Protein AF-A0A520RSX2-F1 (afdb_monomer_lite)

Sequence (43 aa):
MRELALGRYRHYKGGEYTVIGVAQHSETGEALVVYRPEYGDRG

Structure (mmCIF, N/CA/C/O backbone):
data_AF-A0A520RSX2-F1
#
_entry.id   AF-A0A520RSX2-F1
#
loop_
_atom_site.group_PDB
_atom_site.id
_atom_site.type_symbol
_atom_site.label_atom_id
_atom_site.label_alt_id
_atom_site.label_comp_id
_atom_site.label_asym_id
_atom_site.label_entity_id
_atom_site.label_seq_id
_atom_site.pdbx_PDB_ins_code
_atom_site.Cartn_x
_atom_site.Cartn_y
_atom_site.Cartn_z
_atom_site.occupancy
_atom_site.B_iso_or_equiv
_atom_site.auth_seq_id
_atom_site.auth_comp_id
_atom_site.auth_asym_id
_atom_site.auth_atom_id
_atom_site.pdbx_PDB_model_num
ATOM 1 N N . MET A 1 1 ? -19.631 1.430 -5.098 1.00 54.72 1 MET A N 1
ATOM 2 C CA . MET A 1 1 ? -18.346 1.529 -4.372 1.00 54.72 1 MET A CA 1
ATOM 3 C C . MET A 1 1 ? -17.269 0.995 -5.297 1.00 54.72 1 MET A C 1
ATOM 5 O O . MET A 1 1 ? -17.532 -0.001 -5.955 1.00 54.72 1 MET A O 1
ATOM 9 N N . ARG A 1 2 ? -16.133 1.681 -5.453 1.00 72.44 2 ARG A N 1
ATOM 10 C CA . ARG A 1 2 ? -15.062 1.209 -6.340 1.00 72.44 2 ARG A CA 1
ATOM 11 C C . ARG A 1 2 ? -14.132 0.338 -5.504 1.00 72.44 2 ARG A C 1
ATOM 13 O O . ARG A 1 2 ? -13.501 0.846 -4.584 1.00 72.44 2 ARG A O 1
ATOM 20 N N . GLU A 1 3 ? -14.130 -0.957 -5.775 1.00 83.56 3 GLU A N 1
ATOM 21 C CA . GLU A 1 3 ? -13.223 -1.895 -5.118 1.00 83.56 3 GLU A CA 1
ATOM 22 C C . GLU A 1 3 ? -11.792 -1.640 -5.599 1.00 83.56 3 GLU A C 1
ATOM 24 O O . GLU A 1 3 ? -11.563 -1.271 -6.757 1.00 83.56 3 GLU A O 1
ATOM 29 N N . LEU A 1 4 ? -10.827 -1.788 -4.692 1.00 88.75 4 LEU A N 1
ATOM 30 C CA . LEU A 1 4 ? -9.418 -1.685 -5.040 1.00 88.75 4 LEU A CA 1
ATOM 31 C C . LEU A 1 4 ? -9.050 -2.891 -5.910 1.00 88.75 4 LEU A C 1
ATOM 33 O O . LE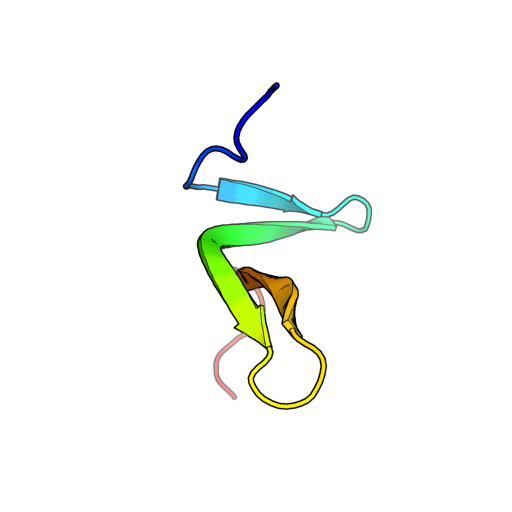U A 1 4 ? -9.098 -4.028 -5.445 1.00 88.75 4 LEU A O 1
ATOM 37 N N . ALA A 1 5 ? -8.691 -2.641 -7.168 1.00 93.38 5 ALA A N 1
ATOM 38 C CA . ALA A 1 5 ? -8.222 -3.696 -8.053 1.00 93.38 5 ALA A CA 1
ATOM 39 C C . ALA A 1 5 ? -6.859 -4.226 -7.581 1.00 93.38 5 ALA A C 1
ATOM 41 O O . ALA A 1 5 ? -6.011 -3.487 -7.083 1.00 93.38 5 ALA A O 1
ATOM 42 N N . LEU A 1 6 ? -6.647 -5.526 -7.746 1.00 95.62 6 LEU A N 1
ATOM 43 C CA . LEU A 1 6 ? -5.344 -6.137 -7.507 1.00 95.62 6 LEU A CA 1
ATOM 44 C C . LEU A 1 6 ? -4.413 -5.861 -8.688 1.00 95.62 6 LEU A C 1
ATOM 46 O O . LEU A 1 6 ? -4.870 -5.689 -9.820 1.00 95.62 6 LEU A O 1
ATOM 50 N N . GLY A 1 7 ? -3.104 -5.871 -8.437 1.00 95.88 7 GLY A N 1
ATOM 51 C CA . GLY A 1 7 ? -2.095 -5.738 -9.488 1.00 95.88 7 GLY A CA 1
ATOM 52 C C . GLY A 1 7 ? -1.134 -4.576 -9.274 1.00 95.88 7 GLY A C 1
ATOM 53 O O . GLY A 1 7 ? -0.929 -4.125 -8.150 1.00 95.88 7 GLY A O 1
ATOM 54 N N . ARG A 1 8 ? -0.486 -4.136 -10.354 1.00 96.12 8 ARG A N 1
ATOM 55 C CA . ARG A 1 8 ? 0.605 -3.155 -10.308 1.00 96.12 8 ARG A CA 1
ATOM 56 C C . ARG A 1 8 ? 0.081 -1.724 -10.277 1.00 96.12 8 ARG A C 1
ATOM 58 O O . ARG A 1 8 ? -0.786 -1.341 -11.057 1.00 96.12 8 ARG A O 1
ATOM 65 N N . TYR A 1 9 ? 0.674 -0.935 -9.396 1.00 95.25 9 TYR A N 1
ATOM 66 C CA . TYR A 1 9 ? 0.419 0.480 -9.196 1.00 95.25 9 TYR A CA 1
ATOM 67 C C . TYR A 1 9 ? 1.744 1.234 -9.161 1.00 95.25 9 TYR A C 1
ATOM 69 O O . TYR A 1 9 ? 2.786 0.693 -8.792 1.00 95.25 9 TYR A O 1
ATOM 77 N N . ARG A 1 10 ? 1.696 2.516 -9.521 1.00 94.62 10 ARG A N 1
ATOM 78 C CA . ARG A 1 10 ? 2.848 3.413 -9.464 1.00 94.62 10 ARG A CA 1
ATOM 79 C C . ARG A 1 10 ? 2.673 4.394 -8.318 1.00 94.62 10 ARG A C 1
ATOM 81 O O . ARG A 1 10 ? 1.670 5.104 -8.253 1.00 94.62 10 ARG A O 1
ATOM 88 N N . HIS A 1 11 ? 3.663 4.461 -7.438 1.00 91.62 11 HIS A N 1
ATOM 89 C CA . HIS A 1 11 ? 3.675 5.434 -6.358 1.00 91.62 11 HIS A CA 1
ATOM 90 C C . HIS A 1 11 ? 3.937 6.836 -6.919 1.00 91.62 11 HIS A C 1
ATOM 92 O O . HIS A 1 11 ? 4.722 7.008 -7.854 1.00 91.62 11 HIS A O 1
ATOM 98 N N . TYR A 1 12 ? 3.314 7.862 -6.334 1.00 91.81 12 TYR A N 1
ATOM 99 C CA . TYR A 1 12 ? 3.453 9.239 -6.825 1.00 91.81 12 TYR A CA 1
ATOM 100 C C . TYR A 1 12 ? 4.894 9.768 -6.732 1.00 91.81 12 TYR A C 1
ATOM 102 O O . TYR A 1 12 ? 5.287 10.619 -7.521 1.00 91.81 12 TYR A O 1
ATOM 110 N N . LYS A 1 13 ? 5.701 9.236 -5.800 1.00 89.94 13 LYS A N 1
ATOM 111 C CA . LYS A 1 13 ? 7.138 9.553 -5.665 1.00 89.94 13 LYS A CA 1
ATOM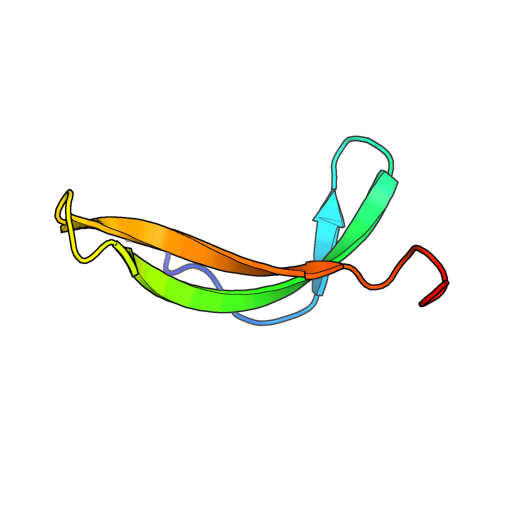 112 C C . LYS A 1 13 ? 8.042 8.778 -6.636 1.00 89.94 13 LYS A C 1
ATOM 114 O O . LYS A 1 13 ? 9.258 8.883 -6.539 1.00 89.94 13 LYS A O 1
ATOM 119 N N . GLY A 1 14 ? 7.473 7.993 -7.547 1.00 86.00 14 GLY A N 1
ATOM 120 C CA . GLY A 1 14 ? 8.216 6.979 -8.291 1.00 86.00 14 GLY A CA 1
ATOM 121 C C . GLY A 1 14 ? 8.314 5.662 -7.517 1.00 86.00 14 GLY A C 1
ATOM 122 O O . GLY A 1 14 ? 8.088 5.623 -6.309 1.00 86.00 14 GLY A O 1
ATOM 123 N N . GLY A 1 15 ? 8.599 4.581 -8.245 1.00 89.38 15 GLY A N 1
ATOM 124 C CA . GLY A 1 15 ? 8.538 3.206 -7.745 1.00 89.38 15 GLY A CA 1
ATOM 125 C C . GLY A 1 15 ? 7.209 2.519 -8.067 1.00 89.38 15 GLY A C 1
ATOM 126 O O . GLY A 1 15 ? 6.138 3.128 -7.996 1.00 89.38 15 GLY A O 1
ATOM 127 N N . GLU A 1 16 ? 7.289 1.250 -8.455 1.00 94.81 16 GLU A N 1
ATOM 128 C CA . GLU A 1 16 ? 6.131 0.390 -8.700 1.00 94.81 16 GLU A CA 1
ATOM 129 C C . GLU A 1 16 ? 5.900 -0.548 -7.516 1.00 94.81 16 GLU A C 1
ATOM 131 O O . GLU A 1 16 ? 6.829 -0.972 -6.831 1.00 94.81 16 GLU A O 1
ATOM 136 N N . TYR A 1 17 ? 4.644 -0.863 -7.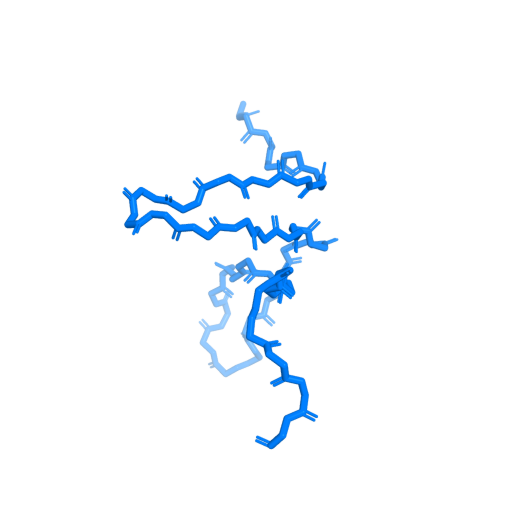249 1.00 95.44 17 TYR A N 1
ATOM 137 C CA . TYR A 1 17 ? 4.272 -1.830 -6.232 1.00 95.44 17 TYR A CA 1
ATOM 138 C C . TYR A 1 17 ? 3.088 -2.656 -6.706 1.00 95.44 17 TYR A C 1
ATOM 140 O O . TYR A 1 17 ? 2.229 -2.182 -7.446 1.00 95.44 17 TYR A O 1
ATOM 148 N N . THR A 1 18 ? 3.024 -3.902 -6.255 1.00 96.38 18 THR A N 1
ATOM 149 C CA . THR A 1 18 ? 1.884 -4.782 -6.507 1.00 96.38 18 THR A CA 1
ATOM 150 C C . THR A 1 18 ? 0.971 -4.798 -5.289 1.00 96.38 18 THR A C 1
ATOM 152 O O . THR A 1 18 ? 1.404 -5.179 -4.203 1.00 96.38 18 THR A O 1
ATOM 155 N N . VAL A 1 19 ? -0.291 -4.417 -5.471 1.00 96.69 19 VAL A N 1
ATOM 156 C CA . VAL A 1 19 ? -1.369 -4.616 -4.498 1.00 96.69 19 VAL A CA 1
ATOM 157 C C . VAL A 1 19 ? -1.792 -6.080 -4.523 1.00 96.69 19 VAL A C 1
ATOM 159 O O . VAL A 1 19 ? -2.159 -6.614 -5.571 1.00 96.69 19 VAL A O 1
ATOM 162 N N . ILE A 1 20 ? -1.739 -6.711 -3.352 1.00 96.69 20 ILE A N 1
ATOM 163 C CA . ILE A 1 20 ? -2.082 -8.120 -3.134 1.00 96.69 20 ILE A CA 1
ATOM 164 C C . ILE A 1 20 ? -3.527 -8.246 -2.640 1.00 96.69 20 ILE A C 1
ATOM 166 O O . ILE A 1 20 ? -4.219 -9.189 -3.012 1.00 96.69 20 ILE A O 1
ATOM 170 N N . GLY A 1 21 ? -3.996 -7.287 -1.834 1.00 96.06 21 GLY A N 1
ATOM 171 C CA . GLY A 1 21 ? -5.367 -7.261 -1.331 1.00 96.06 21 GLY A CA 1
ATOM 172 C C . GLY A 1 21 ? -5.584 -6.259 -0.206 1.00 96.06 21 GLY A C 1
ATOM 173 O O . GLY A 1 21 ? -4.718 -5.433 0.086 1.00 96.06 21 GLY A O 1
ATOM 174 N N . VAL A 1 22 ? -6.753 -6.349 0.426 1.00 96.12 22 VAL A N 1
ATOM 175 C CA . VAL A 1 22 ? -7.111 -5.595 1.633 1.00 96.12 22 VAL A CA 1
ATOM 176 C C . VAL A 1 22 ? -7.248 -6.580 2.789 1.00 96.12 22 VAL A C 1
ATOM 178 O O . VAL A 1 22 ? -7.898 -7.613 2.642 1.00 96.12 22 VAL A O 1
ATOM 181 N N . ALA A 1 23 ? -6.634 -6.266 3.925 1.00 96.06 23 ALA A N 1
ATOM 182 C CA . ALA A 1 23 ? -6.718 -7.049 5.152 1.00 96.06 23 ALA A CA 1
ATOM 183 C C . ALA A 1 23 ? -7.278 -6.195 6.294 1.00 96.06 23 ALA A C 1
ATOM 185 O O . ALA A 1 23 ? -7.168 -4.969 6.276 1.00 96.06 23 ALA A O 1
ATOM 186 N N . GLN A 1 24 ? -7.867 -6.850 7.291 1.00 97.62 24 GLN A N 1
ATOM 187 C CA . GLN A 1 24 ? -8.294 -6.197 8.522 1.00 97.62 24 GLN A CA 1
ATOM 188 C C . GLN A 1 24 ? -7.151 -6.220 9.539 1.00 97.62 24 GLN A C 1
ATOM 190 O O . GLN A 1 24 ? -6.603 -7.282 9.835 1.00 97.62 24 GLN A O 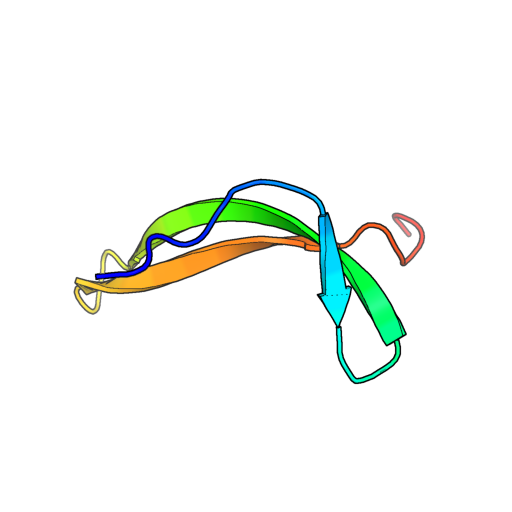1
ATOM 195 N N . HIS A 1 25 ? -6.803 -5.056 10.083 1.00 97.81 25 HIS A N 1
ATOM 196 C CA . HIS A 1 25 ? -5.872 -4.957 11.199 1.00 97.81 25 HIS A CA 1
ATOM 197 C C . HIS A 1 25 ? -6.513 -5.558 12.457 1.00 97.81 25 HIS A C 1
AT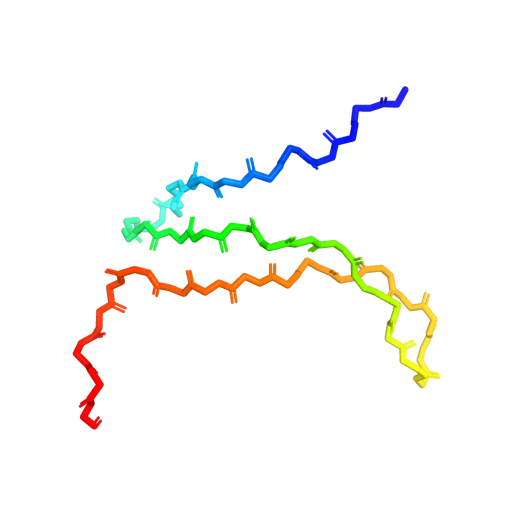OM 199 O O . HIS A 1 25 ? -7.580 -5.115 12.871 1.00 97.81 25 HIS A O 1
ATOM 205 N N . SER A 1 26 ? -5.895 -6.570 13.067 1.00 96.75 26 SER A N 1
ATOM 206 C CA . SER A 1 26 ? -6.529 -7.352 14.142 1.00 96.75 26 SER A CA 1
ATOM 207 C C . SER A 1 26 ? -6.766 -6.564 15.429 1.00 96.75 26 SER A C 1
ATOM 209 O O . SER A 1 26 ? -7.692 -6.880 16.168 1.00 96.75 26 SER A O 1
ATOM 211 N N . GLU A 1 27 ? -5.940 -5.555 15.707 1.00 97.88 27 GLU A N 1
ATOM 212 C CA . GLU A 1 27 ? -6.036 -4.772 16.946 1.00 97.88 27 GLU A CA 1
ATOM 213 C C . GLU A 1 27 ? -7.006 -3.593 16.823 1.00 97.88 27 GLU A C 1
ATOM 215 O O . GLU A 1 27 ? -7.680 -3.249 17.789 1.00 97.88 27 GLU A O 1
ATOM 220 N N . THR A 1 28 ? -7.092 -2.974 15.640 1.00 97.69 28 THR A N 1
ATOM 221 C CA . THR A 1 28 ? -7.890 -1.748 15.429 1.00 97.69 28 THR A CA 1
ATOM 222 C C . THR A 1 28 ? -9.114 -1.961 14.541 1.00 97.69 28 THR A C 1
ATOM 224 O O . THR A 1 28 ? -10.002 -1.116 14.504 1.00 97.69 28 THR A O 1
ATOM 227 N N . GLY A 1 29 ? -9.187 -3.079 13.817 1.00 97.06 29 GLY A N 1
ATOM 228 C CA . GLY A 1 29 ? -10.251 -3.376 12.858 1.00 97.06 29 GLY A CA 1
ATOM 229 C C . GLY A 1 29 ? -10.156 -2.600 11.539 1.00 97.06 29 GLY A C 1
ATOM 230 O O . GLY A 1 29 ? -11.028 -2.755 10.683 1.00 97.06 29 GLY A O 1
ATOM 231 N N . GLU A 1 30 ? -9.124 -1.778 11.350 1.00 97.94 30 GLU A N 1
ATOM 232 C CA . GLU A 1 30 ? -8.971 -0.928 10.169 1.00 97.94 30 GLU A CA 1
ATOM 233 C C . GLU A 1 30 ? -8.669 -1.742 8.905 1.00 97.94 30 GLU A C 1
ATOM 235 O O . GLU A 1 30 ? -7.927 -2.726 8.931 1.00 97.94 30 GLU A O 1
ATOM 240 N N . ALA A 1 31 ? -9.230 -1.314 7.774 1.00 96.00 31 ALA A N 1
ATOM 241 C CA . ALA A 1 31 ? -8.941 -1.904 6.474 1.00 96.00 31 ALA A CA 1
ATOM 242 C C . ALA A 1 31 ? -7.623 -1.341 5.922 1.00 96.00 31 ALA A C 1
ATOM 244 O O . ALA A 1 31 ? -7.523 -0.148 5.636 1.00 96.00 31 ALA A O 1
ATOM 245 N N . LEU A 1 32 ? -6.625 -2.204 5.739 1.00 96.31 32 LEU A N 1
ATOM 246 C CA . LEU A 1 32 ? -5.298 -1.839 5.247 1.00 96.31 32 LEU A CA 1
ATOM 247 C C . LEU A 1 32 ? -4.998 -2.525 3.914 1.00 96.31 32 LEU A C 1
ATOM 249 O O . LEU A 1 32 ? -5.359 -3.681 3.692 1.00 96.31 32 LEU A O 1
ATOM 253 N N . VAL A 1 33 ? -4.299 -1.816 3.026 1.00 96.19 33 VAL A N 1
ATOM 254 C CA . VAL A 1 33 ? -3.837 -2.369 1.747 1.00 96.19 33 VAL A CA 1
ATOM 255 C C . VAL A 1 33 ? -2.537 -3.135 1.961 1.00 96.19 33 VAL A C 1
ATOM 257 O O . VAL A 1 33 ? -1.537 -2.572 2.403 1.00 96.19 33 VAL A O 1
ATOM 260 N N . VAL A 1 34 ? -2.536 -4.408 1.583 1.00 96.75 34 VAL A N 1
ATOM 261 C CA . VAL A 1 34 ? -1.344 -5.256 1.567 1.00 96.75 34 VAL A CA 1
ATOM 262 C C . VAL A 1 34 ? -0.690 -5.144 0.193 1.00 96.75 34 VAL A C 1
ATOM 264 O O . VAL A 1 34 ? -1.321 -5.430 -0.830 1.00 96.75 34 VAL A O 1
ATOM 267 N N . TYR A 1 35 ? 0.578 -4.734 0.156 1.00 95.81 35 TYR A N 1
ATOM 268 C CA . TYR A 1 35 ? 1.328 -4.547 -1.085 1.00 95.81 35 TYR A CA 1
ATOM 269 C C . TYR A 1 35 ? 2.769 -5.052 -0.978 1.00 95.81 35 TYR A C 1
ATOM 271 O O . TYR A 1 35 ? 3.313 -5.210 0.113 1.00 95.81 35 TYR A O 1
ATOM 279 N N . ARG A 1 36 ? 3.394 -5.278 -2.137 1.00 94.69 36 ARG A N 1
ATOM 280 C CA . ARG A 1 36 ? 4.817 -5.600 -2.272 1.00 94.69 36 ARG A CA 1
ATOM 281 C C . ARG A 1 36 ? 5.501 -4.563 -3.169 1.00 94.69 36 ARG A C 1
ATOM 283 O O . ARG A 1 36 ? 5.034 -4.385 -4.296 1.00 94.69 36 ARG A O 1
ATOM 290 N N . PRO A 1 37 ? 6.583 -3.902 -2.724 1.00 92.81 37 PRO A N 1
ATOM 291 C CA . PRO A 1 37 ? 7.375 -3.047 -3.602 1.00 92.81 37 PRO A CA 1
ATOM 292 C C . PRO A 1 37 ? 8.041 -3.888 -4.702 1.00 92.81 37 PRO A C 1
ATOM 294 O O . PRO A 1 37 ? 8.512 -4.994 -4.448 1.00 92.81 37 PRO A O 1
ATOM 297 N N . GLU A 1 38 ? 8.063 -3.375 -5.931 1.00 90.50 38 GLU A N 1
ATOM 298 C CA . GLU A 1 38 ? 8.783 -3.973 -7.071 1.00 90.50 38 GLU A CA 1
ATOM 299 C C . GLU A 1 38 ? 10.155 -3.320 -7.301 1.00 90.50 38 GLU A C 1
ATOM 301 O O . GLU A 1 38 ? 10.836 -3.603 -8.282 1.00 90.50 38 GLU A O 1
ATOM 306 N N . TYR A 1 39 ? 10.556 -2.434 -6.392 1.00 80.81 39 TYR A N 1
ATOM 307 C CA . TYR A 1 39 ? 11.828 -1.728 -6.394 1.00 80.81 39 TYR A CA 1
ATOM 308 C C . TYR A 1 39 ? 12.540 -1.925 -5.056 1.00 80.81 39 TYR A C 1
ATOM 310 O O . TYR A 1 39 ? 11.909 -2.215 -4.039 1.00 80.81 39 TYR A O 1
ATOM 318 N N . GLY A 1 40 ? 13.850 -1.692 -5.065 1.00 71.25 40 GLY A N 1
ATOM 319 C CA . GLY A 1 40 ? 14.718 -1.967 -3.927 1.00 71.25 40 GLY A CA 1
ATOM 320 C C . GLY A 1 40 ? 15.191 -3.413 -3.980 1.00 71.25 40 GLY A C 1
ATOM 321 O O . GLY A 1 40 ? 14.394 -4.347 -3.899 1.00 71.25 40 GLY A O 1
ATOM 322 N N . ASP A 1 41 ? 16.496 -3.586 -4.171 1.00 59.78 41 ASP A N 1
ATOM 323 C CA . ASP A 1 41 ? 17.143 -4.885 -4.044 1.00 59.78 41 ASP A CA 1
ATOM 324 C C . ASP A 1 41 ? 16.848 -5.477 -2.661 1.00 59.78 41 ASP A C 1
ATOM 326 O O . ASP A 1 41 ? 16.796 -4.762 -1.658 1.00 59.78 41 ASP A O 1
ATOM 330 N N . ARG A 1 42 ? 16.650 -6.796 -2.610 1.00 54.34 42 ARG A N 1
ATOM 331 C CA . ARG A 1 42 ? 16.627 -7.537 -1.345 1.00 54.34 42 ARG A CA 1
ATOM 332 C C . ARG A 1 42 ? 18.065 -7.588 -0.822 1.00 54.34 42 ARG A C 1
ATOM 334 O O . ARG A 1 42 ? 18.788 -8.521 -1.158 1.00 54.34 42 ARG A O 1
ATOM 341 N N . GLY A 1 43 ? 18.463 -6.572 -0.060 1.00 45.91 43 GLY A N 1
ATOM 342 C CA . GLY A 1 43 ? 19.764 -6.466 0.605 1.00 45.91 43 GLY A CA 1
ATOM 343 C C . GLY A 1 43 ? 19.606 -5.999 2.037 1.00 45.91 43 GLY A C 1
ATOM 344 O O . GLY A 1 43 ? 19.145 -4.851 2.209 1.00 45.91 43 GLY A O 1
#

Radius of gyration: 12.35 Å; chains: 1; bounding box: 38×18×27 Å

Foldseek 3Di:
DDADDFAWDADPVGFIKTFPHWDQDPPPRDIDTDIGTPDDDP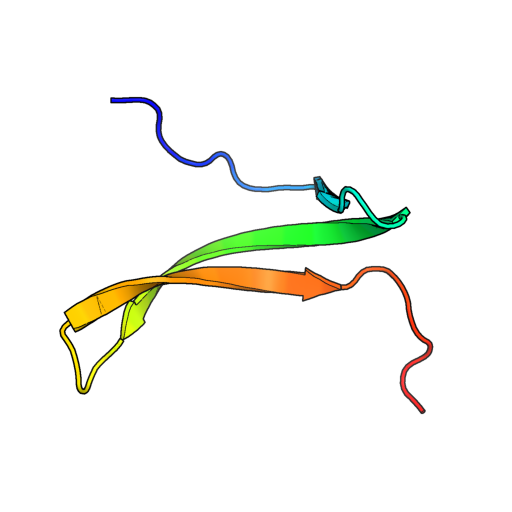D

pLDDT: mean 89.33, std 12.98, range [45.91, 97.94]

Secondary structure (DSSP, 8-state):
------EEEE-TTS-EEEEEEEEE-TTT--EEEEEEES-S---